Protein AF-A0A957VPZ1-F1 (afdb_monomer)

Foldseek 3Di:
DPDDPPDDDDVVVLVVVLVVVLVPDVVSVVVCVVPNRDDDDDDDDDDLVVQLVVLVPPDDNVRSVVVSVVVVVVPPD

Sequence (77 aa):
MPPVTPPVLTEETFAAAVHALTAQDAVLAATVARFGPPPFWQRQPGFGTLLHIILEQQVSLASAKAAYDRLCAAVDP

pLDDT: mean 91.57, std 11.19, range [51.88, 98.62]

Radius of gyration: 17.89 Å; Cα contacts (8 Å, |Δi|>4): 33; chains: 1; bounding box: 39×32×41 Å

Structure (mmCIF, N/CA/C/O backbone):
data_AF-A0A957VPZ1-F1
#
_entry.id   AF-A0A957VPZ1-F1
#
loop_
_atom_site.group_PDB
_atom_site.id
_atom_site.type_symbol
_atom_site.label_atom_id
_atom_site.label_alt_id
_atom_site.label_comp_id
_atom_site.label_asym_id
_atom_site.label_entity_id
_atom_site.label_seq_id
_atom_site.pdbx_PDB_ins_code
_atom_site.Cartn_x
_atom_site.Cartn_y
_atom_site.Cartn_z
_atom_site.occupancy
_atom_site.B_iso_or_equiv
_atom_site.auth_seq_id
_atom_site.auth_comp_id
_atom_site.auth_asym_id
_atom_site.auth_atom_id
_atom_site.pdbx_PDB_model_num
ATOM 1 N N . MET A 1 1 ? 5.103 25.494 13.469 1.00 52.75 1 MET A N 1
ATOM 2 C CA . MET A 1 1 ? 5.334 24.117 13.953 1.00 52.75 1 MET A CA 1
ATOM 3 C C . MET A 1 1 ? 6.681 23.655 13.433 1.00 52.75 1 MET A C 1
ATOM 5 O O . MET A 1 1 ? 6.922 23.866 12.248 1.00 52.75 1 MET A O 1
ATOM 9 N N . PRO A 1 2 ? 7.559 23.085 14.273 1.00 51.88 2 PRO A N 1
ATOM 10 C CA . PRO A 1 2 ? 8.725 22.372 13.763 1.00 51.88 2 PRO A CA 1
ATOM 11 C C . PRO A 1 2 ? 8.263 21.212 12.860 1.00 51.88 2 PRO A C 1
ATOM 13 O O . PRO A 1 2 ? 7.159 20.696 13.069 1.00 51.88 2 PRO A O 1
ATOM 16 N N . PRO A 1 3 ? 9.059 20.810 11.854 1.00 58.50 3 PRO A N 1
ATOM 17 C CA . PRO A 1 3 ? 8.755 19.627 11.064 1.00 58.50 3 PRO A CA 1
ATOM 18 C C . PRO A 1 3 ? 8.734 18.413 11.996 1.00 58.50 3 PRO A C 1
ATOM 20 O O . PRO A 1 3 ? 9.740 18.071 12.615 1.00 58.50 3 PRO A O 1
ATOM 23 N N . VAL A 1 4 ? 7.568 17.787 12.131 1.00 67.44 4 VAL A N 1
A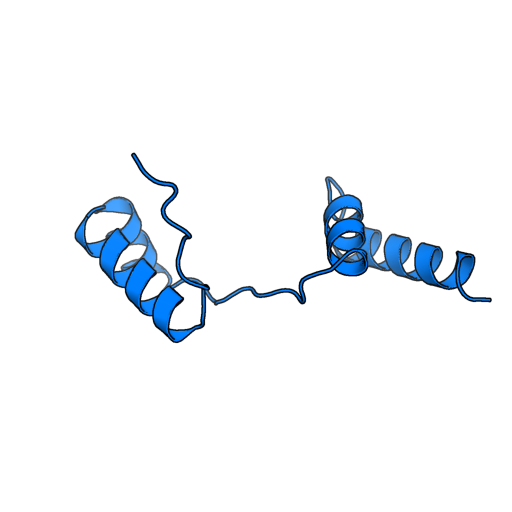TOM 24 C CA . VAL A 1 4 ? 7.446 16.486 12.786 1.00 67.44 4 VAL A CA 1
ATOM 25 C C . VAL A 1 4 ? 7.855 15.465 11.738 1.00 67.44 4 VAL A C 1
ATOM 27 O O . VAL A 1 4 ? 7.142 15.288 10.753 1.00 67.44 4 VAL A O 1
ATOM 30 N N . THR A 1 5 ? 9.010 14.827 11.906 1.00 69.69 5 THR A N 1
ATOM 31 C CA . THR A 1 5 ? 9.349 13.658 11.092 1.00 69.69 5 THR A CA 1
ATOM 32 C C . THR A 1 5 ? 8.354 12.561 11.460 1.00 69.69 5 THR A C 1
ATOM 34 O O . THR A 1 5 ? 8.345 12.142 12.622 1.00 69.69 5 THR A O 1
ATOM 37 N N . PRO A 1 6 ? 7.478 12.122 10.541 1.00 67.69 6 PRO A N 1
ATOM 38 C CA . PRO A 1 6 ? 6.561 11.044 10.858 1.00 67.69 6 PRO A CA 1
ATOM 39 C C . PRO A 1 6 ? 7.379 9.785 11.184 1.00 67.69 6 PRO A C 1
ATOM 41 O O . PRO A 1 6 ? 8.390 9.525 10.521 1.00 67.69 6 PRO A O 1
ATOM 44 N N . PRO A 1 7 ? 6.992 9.023 12.218 1.00 72.88 7 PRO A N 1
ATOM 45 C CA . PRO A 1 7 ? 7.679 7.788 12.561 1.00 72.88 7 PRO A CA 1
ATOM 46 C C . PRO A 1 7 ? 7.639 6.817 11.377 1.00 72.88 7 PRO A C 1
ATOM 48 O O . PRO A 1 7 ? 6.677 6.793 10.606 1.00 72.88 7 PRO A O 1
ATOM 51 N N . VAL A 1 8 ? 8.690 6.007 11.238 1.00 82.62 8 VAL A N 1
ATOM 52 C CA . VAL A 1 8 ? 8.730 4.949 10.224 1.00 82.62 8 VAL A CA 1
ATOM 53 C C . VAL A 1 8 ? 7.556 4.000 10.460 1.00 82.62 8 VAL A C 1
ATOM 55 O O . VAL A 1 8 ? 7.339 3.513 11.572 1.00 82.62 8 VAL A O 1
ATOM 58 N N . LEU A 1 9 ? 6.803 3.742 9.396 1.00 88.69 9 LEU A N 1
ATOM 59 C CA . LEU A 1 9 ? 5.767 2.724 9.380 1.00 88.69 9 LEU A CA 1
ATOM 60 C C . LEU A 1 9 ? 6.433 1.348 9.353 1.00 88.69 9 LEU A C 1
ATOM 62 O O . LEU A 1 9 ? 7.029 0.954 8.352 1.00 88.69 9 LEU A O 1
ATOM 66 N N . THR A 1 10 ? 6.345 0.648 10.475 1.00 92.25 10 THR A N 1
ATOM 67 C CA . THR A 1 10 ? 6.612 -0.780 10.640 1.00 92.25 10 THR A CA 1
ATOM 68 C C . THR A 1 10 ? 5.269 -1.491 10.772 1.00 92.25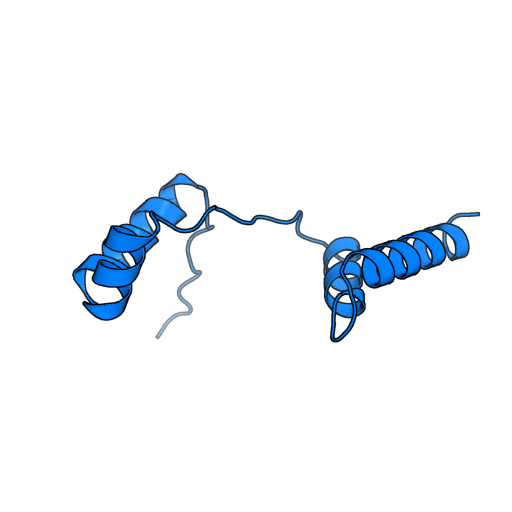 10 THR A C 1
ATOM 70 O O . THR A 1 10 ? 4.235 -0.840 10.910 1.00 92.25 10 THR A O 1
ATOM 73 N N . GLU A 1 11 ? 5.256 -2.819 10.753 1.00 92.62 11 GLU A N 1
ATOM 74 C CA . GLU A 1 11 ? 4.014 -3.572 10.963 1.00 92.62 11 GLU A CA 1
ATOM 75 C C . GLU A 1 11 ? 3.384 -3.263 12.336 1.00 92.62 11 GLU A C 1
ATOM 77 O O . GLU A 1 11 ? 2.178 -3.041 12.442 1.00 92.62 11 GLU A O 1
ATOM 82 N N . GLU A 1 12 ? 4.217 -3.125 13.370 1.00 93.38 12 GLU A N 1
ATOM 83 C CA . GLU A 1 12 ? 3.792 -2.752 14.723 1.00 93.38 12 GLU A CA 1
ATOM 84 C C . GLU A 1 12 ? 3.235 -1.322 14.785 1.00 93.38 12 GLU A C 1
ATOM 86 O O . GLU A 1 12 ? 2.141 -1.100 15.312 1.00 93.38 12 GLU A O 1
ATOM 91 N N . THR A 1 13 ? 3.952 -0.335 14.227 1.00 93.62 13 THR A N 1
ATOM 92 C CA . THR A 1 13 ? 3.486 1.062 14.257 1.00 93.62 13 THR A CA 1
ATOM 93 C C . THR A 1 13 ? 2.289 1.283 13.332 1.00 93.62 13 THR A C 1
ATOM 95 O O . THR A 1 13 ? 1.453 2.140 13.618 1.00 93.62 13 THR A O 1
ATOM 98 N N . PHE A 1 14 ? 2.141 0.472 12.281 1.00 94.94 14 PHE A N 1
ATOM 99 C CA . PHE A 1 14 ? 0.953 0.434 11.434 1.00 94.94 14 PHE A CA 1
ATOM 100 C C . PHE A 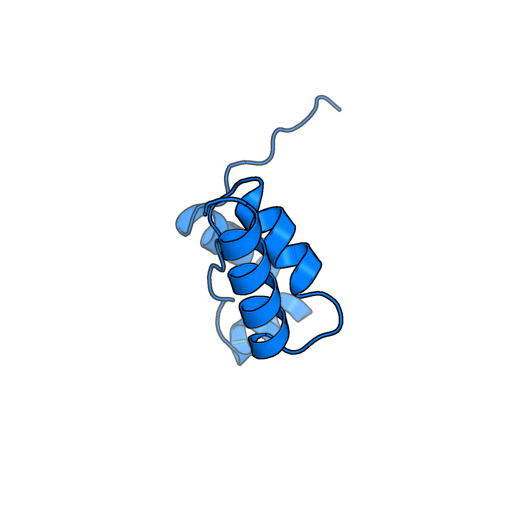1 14 ? -0.267 -0.086 12.193 1.00 94.94 14 PHE A C 1
ATOM 102 O O . PHE A 1 14 ? -1.305 0.575 12.191 1.00 94.94 14 PHE A O 1
ATOM 109 N N . ALA A 1 15 ? -0.144 -1.215 12.897 1.00 95.06 15 ALA A N 1
ATOM 110 C CA . ALA A 1 15 ? -1.229 -1.750 13.717 1.00 95.06 15 ALA A CA 1
ATOM 111 C C . ALA A 1 15 ? -1.672 -0.739 14.789 1.00 95.06 15 ALA A C 1
ATOM 113 O O . ALA A 1 15 ? -2.867 -0.482 14.955 1.00 95.06 15 ALA A O 1
ATOM 114 N N . ALA A 1 16 ? -0.713 -0.087 15.457 1.00 95.19 16 ALA A N 1
ATOM 115 C CA . ALA A 1 16 ? -0.999 0.977 16.417 1.00 95.19 16 ALA A CA 1
ATOM 116 C C . ALA A 1 16 ? -1.724 2.175 15.773 1.00 95.19 16 ALA A C 1
ATOM 118 O O . ALA A 1 16 ? -2.673 2.705 16.354 1.00 95.19 16 ALA A O 1
ATOM 119 N N . ALA A 1 17 ? -1.331 2.579 14.561 1.00 94.69 17 ALA A N 1
ATOM 120 C CA . ALA A 1 17 ? -1.991 3.655 13.824 1.00 94.69 17 ALA A CA 1
ATOM 121 C C . ALA A 1 17 ? -3.429 3.289 13.420 1.00 94.69 17 ALA A C 1
ATOM 123 O O . ALA A 1 17 ? -4.329 4.118 13.563 1.00 94.69 17 ALA A O 1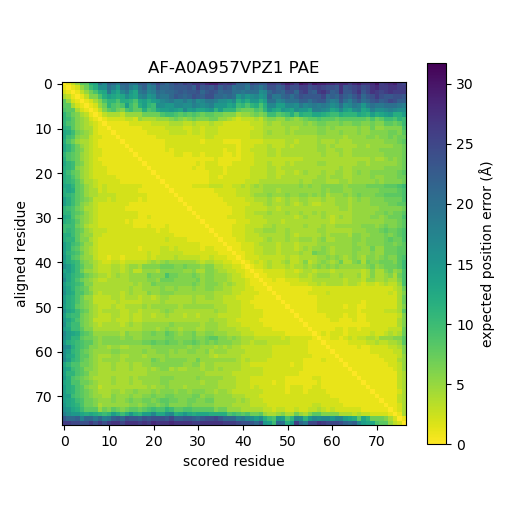
ATOM 124 N N . VAL A 1 18 ? -3.674 2.048 12.984 1.00 96.62 18 VAL A N 1
ATOM 125 C CA . VAL A 1 18 ? -5.030 1.548 12.698 1.00 96.62 18 VAL A CA 1
ATOM 126 C C . VAL A 1 18 ? -5.896 1.634 13.955 1.00 96.62 18 VAL A C 1
ATOM 128 O O . VAL A 1 18 ? -6.991 2.197 13.905 1.00 96.62 18 VAL A O 1
ATOM 131 N N . HIS A 1 19 ? -5.396 1.176 15.107 1.00 97.00 19 HIS A N 1
ATOM 132 C CA . HIS A 1 19 ? -6.114 1.310 16.376 1.00 97.00 19 HIS A CA 1
ATOM 133 C C . HIS A 1 19 ? -6.414 2.774 16.723 1.00 97.00 19 HIS A C 1
ATOM 135 O O . HIS A 1 19 ? -7.561 3.108 17.018 1.00 97.00 19 HIS A O 1
ATOM 141 N N . ALA A 1 20 ? -5.422 3.661 16.620 1.00 97.06 20 ALA A N 1
ATOM 142 C CA . ALA A 1 20 ? -5.594 5.080 16.922 1.00 97.06 20 ALA A CA 1
ATOM 143 C C . ALA A 1 20 ? -6.638 5.764 16.021 1.00 97.06 20 ALA A C 1
ATOM 145 O O . ALA A 1 20 ? -7.407 6.596 16.506 1.00 97.06 20 ALA A O 1
ATOM 146 N N . LEU A 1 21 ? -6.690 5.409 14.733 1.00 97.25 21 LEU A N 1
ATOM 147 C CA . LEU A 1 21 ? -7.668 5.942 13.781 1.00 97.25 21 LEU A CA 1
ATOM 148 C C . LEU A 1 21 ? -9.079 5.407 14.051 1.00 97.25 21 LEU A C 1
ATOM 150 O O . LEU A 1 21 ? -10.029 6.182 14.099 1.00 97.25 21 LEU A O 1
ATOM 154 N N . THR A 1 22 ? -9.223 4.102 14.298 1.00 98.25 22 THR A N 1
ATOM 155 C CA . THR A 1 22 ? -10.534 3.498 14.614 1.00 98.25 22 THR A CA 1
ATOM 156 C C . THR A 1 22 ? -11.122 3.994 15.936 1.00 98.25 22 THR A C 1
ATOM 158 O O . THR A 1 22 ? -12.337 4.042 16.083 1.00 98.25 22 THR A O 1
ATOM 161 N N . ALA A 1 23 ? -10.290 4.421 16.889 1.00 98.19 23 ALA A N 1
ATOM 162 C CA . ALA A 1 23 ? -10.765 5.042 18.125 1.00 98.19 23 ALA A CA 1
ATOM 163 C C . ALA A 1 23 ? -11.377 6.443 17.910 1.00 98.19 23 ALA A C 1
ATOM 165 O O . ALA A 1 23 ? -12.137 6.908 18.756 1.00 98.19 23 ALA A O 1
ATOM 166 N N . GLN A 1 24 ? -11.041 7.119 16.806 1.00 98.31 24 GLN A N 1
ATOM 167 C CA . GLN A 1 24 ? -11.442 8.504 16.522 1.00 98.31 24 GLN A CA 1
ATOM 168 C C . GLN A 1 24 ? -12.490 8.618 15.408 1.00 98.31 24 GLN A C 1
ATOM 170 O O . GLN A 1 24 ? -13.216 9.608 15.358 1.00 98.31 24 GLN A O 1
ATOM 175 N N . ASP A 1 25 ? -12.587 7.619 14.529 1.00 98.50 25 ASP A N 1
ATOM 176 C CA . ASP A 1 25 ? -13.473 7.632 13.367 1.00 98.50 25 ASP A CA 1
ATOM 177 C C . ASP A 1 25 ? -14.355 6.373 13.329 1.00 98.50 25 ASP A C 1
ATOM 179 O O . ASP A 1 25 ? -13.881 5.245 13.158 1.00 98.50 25 ASP A O 1
ATOM 183 N N . ALA A 1 26 ? -15.669 6.578 13.459 1.00 98.25 26 ALA A N 1
ATOM 184 C CA . ALA A 1 26 ? -16.654 5.501 13.498 1.00 98.25 26 ALA A CA 1
ATOM 185 C C . ALA A 1 26 ? -16.787 4.745 12.162 1.00 98.25 26 ALA A C 1
ATOM 187 O O . ALA A 1 26 ? -17.105 3.554 12.161 1.00 98.25 26 ALA A O 1
ATOM 188 N N . VAL A 1 27 ? -16.535 5.405 11.026 1.00 98.38 27 VAL A N 1
ATOM 189 C CA . VAL A 1 27 ? -16.565 4.778 9.696 1.00 98.38 27 VAL A CA 1
ATOM 190 C C . VAL A 1 27 ? -15.353 3.867 9.527 1.00 98.38 27 VAL A C 1
ATOM 192 O O . VAL A 1 27 ? -15.495 2.728 9.070 1.00 98.38 27 VAL A O 1
ATOM 195 N N . LEU A 1 28 ? -14.170 4.318 9.954 1.00 98.31 28 LEU A N 1
ATOM 196 C CA . LEU A 1 28 ? -12.974 3.474 9.973 1.00 98.31 28 LEU A CA 1
ATOM 197 C C . LEU A 1 28 ? -13.141 2.296 10.940 1.00 98.31 28 LEU A C 1
ATOM 199 O O . LEU A 1 28 ? -12.830 1.164 10.568 1.00 98.31 28 LEU A O 1
ATOM 203 N N . ALA A 1 29 ? -13.700 2.525 12.133 1.00 98.62 29 ALA A N 1
ATOM 204 C CA . ALA A 1 29 ? -13.993 1.465 13.098 1.00 98.62 29 ALA A CA 1
ATOM 205 C C . ALA A 1 29 ? -14.923 0.391 12.516 1.00 98.62 29 ALA A C 1
ATOM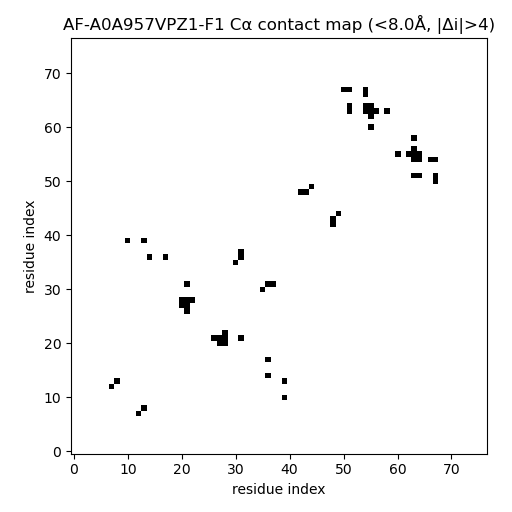 207 O O . ALA A 1 29 ? -14.621 -0.800 12.593 1.00 98.62 29 ALA A O 1
ATOM 208 N N . ALA A 1 30 ? -16.026 0.803 11.883 1.00 98.50 30 ALA A N 1
ATOM 209 C CA . ALA A 1 30 ? -16.968 -0.115 11.252 1.00 98.50 30 ALA A CA 1
ATOM 210 C C . ALA A 1 30 ? -16.328 -0.899 10.094 1.00 98.50 30 ALA A C 1
ATOM 212 O O . ALA A 1 30 ? -16.575 -2.096 9.944 1.00 98.50 30 ALA A O 1
ATOM 213 N N . THR A 1 31 ? -15.473 -0.248 9.301 1.00 98.19 31 THR A N 1
ATOM 214 C CA . THR A 1 31 ? -14.755 -0.884 8.186 1.00 98.19 31 THR A CA 1
ATOM 215 C C . THR A 1 31 ? -13.801 -1.965 8.690 1.00 98.19 31 THR A C 1
ATOM 217 O O . THR A 1 31 ? -13.849 -3.098 8.210 1.00 98.19 31 THR A O 1
ATOM 220 N N . VAL A 1 32 ? -12.986 -1.653 9.702 1.00 98.12 32 VAL A N 1
ATOM 221 C CA . VAL A 1 32 ? -12.048 -2.614 10.304 1.00 98.12 32 VAL A CA 1
ATOM 222 C C . VAL A 1 32 ? -12.793 -3.752 11.002 1.00 98.12 32 VAL A C 1
ATOM 224 O O . VAL A 1 32 ? -12.411 -4.909 10.855 1.00 98.12 32 VAL A O 1
ATOM 227 N N . ALA A 1 33 ? -13.897 -3.469 11.698 1.00 98.19 33 ALA A N 1
ATOM 228 C CA . ALA A 1 33 ? -14.726 -4.512 12.303 1.00 98.19 33 ALA A CA 1
ATOM 229 C C . ALA A 1 33 ? -15.342 -5.457 11.256 1.00 98.19 33 ALA A C 1
ATOM 231 O O . ALA A 1 33 ? -15.529 -6.643 11.523 1.00 98.19 33 ALA A O 1
ATOM 232 N N . ARG A 1 34 ? -15.659 -4.944 10.058 1.00 98.44 34 ARG A N 1
ATOM 233 C CA . ARG A 1 34 ? -16.275 -5.719 8.975 1.00 98.44 34 ARG A CA 1
ATOM 234 C C . ARG A 1 34 ? -15.275 -6.556 8.178 1.00 98.44 34 ARG A C 1
ATOM 236 O O . ARG A 1 34 ? -15.622 -7.672 7.799 1.00 98.44 34 ARG A O 1
ATOM 243 N N . PHE A 1 35 ? -14.094 -6.017 7.880 1.00 97.94 35 PHE A N 1
ATOM 244 C CA . PHE A 1 35 ? -13.137 -6.621 6.940 1.00 97.94 35 PHE A CA 1
ATOM 245 C C . PHE A 1 35 ? -11.812 -7.055 7.580 1.00 97.94 35 PHE A C 1
ATOM 247 O O . PHE A 1 35 ? -10.995 -7.683 6.911 1.00 97.94 35 PHE A O 1
ATOM 254 N N . GLY A 1 36 ? -11.605 -6.758 8.864 1.00 96.94 36 GLY A N 1
ATOM 255 C CA . GLY A 1 36 ? -10.305 -6.861 9.522 1.00 96.94 36 GLY A CA 1
ATOM 256 C C . GLY A 1 36 ? -9.428 -5.625 9.274 1.00 96.94 36 GLY A C 1
ATOM 257 O O . GLY A 1 36 ? -9.798 -4.736 8.498 1.00 96.94 36 GLY A O 1
ATOM 258 N N . PRO A 1 37 ? -8.269 -5.525 9.950 1.00 95.81 37 PRO A N 1
ATOM 259 C CA . PRO A 1 37 ? -7.308 -4.467 9.671 1.00 95.81 37 PRO A CA 1
ATOM 260 C C . PRO A 1 37 ? -6.765 -4.612 8.240 1.00 95.81 37 PRO A C 1
ATOM 262 O O . PRO A 1 37 ? -6.645 -5.734 7.738 1.00 95.81 37 PRO A O 1
ATOM 265 N N . PRO A 1 38 ? -6.418 -3.499 7.570 1.00 95.12 38 PRO A N 1
ATOM 266 C CA . PRO A 1 38 ? -5.763 -3.579 6.274 1.00 95.12 38 PRO A CA 1
ATOM 267 C C . PRO A 1 38 ? -4.445 -4.363 6.393 1.00 95.12 38 PRO A C 1
ATOM 269 O O . PRO A 1 38 ? -3.754 -4.244 7.406 1.00 95.12 38 PRO A O 1
ATOM 272 N N . PRO A 1 39 ? -4.062 -5.148 5.375 1.00 94.44 39 PRO A N 1
ATOM 273 C CA . PRO A 1 39 ? -2.729 -5.735 5.316 1.00 94.44 39 PRO A CA 1
ATOM 274 C C . PRO A 1 39 ? -1.663 -4.643 5.161 1.00 94.44 39 PRO A C 1
ATOM 276 O O . PRO A 1 39 ? -1.894 -3.594 4.554 1.00 94.44 39 PRO A O 1
ATOM 279 N N . PHE A 1 40 ? -0.464 -4.909 5.671 1.00 94.31 40 PHE A N 1
ATOM 280 C CA . PHE A 1 40 ? 0.648 -3.976 5.571 1.00 94.31 40 PHE A CA 1
ATOM 281 C C . PHE A 1 40 ? 1.351 -4.079 4.208 1.00 94.31 40 PHE A C 1
ATOM 283 O O . PHE A 1 40 ? 2.287 -4.853 4.015 1.00 94.31 40 PHE A O 1
ATOM 290 N N . TRP A 1 41 ? 0.878 -3.309 3.225 1.00 90.06 41 TRP A N 1
ATOM 291 C CA . TRP A 1 41 ? 1.452 -3.292 1.876 1.00 90.06 41 TRP A CA 1
ATOM 292 C C . TRP A 1 41 ? 2.721 -2.444 1.797 1.00 90.06 41 TRP A C 1
ATOM 294 O O . TRP A 1 41 ? 2.684 -1.269 1.431 1.00 90.06 41 TRP A O 1
ATOM 304 N N . GLN A 1 42 ? 3.866 -3.055 2.090 1.00 89.06 42 GLN A N 1
ATOM 305 C CA . GLN A 1 42 ? 5.160 -2.449 1.800 1.00 89.06 42 GLN A CA 1
ATOM 306 C C . GLN A 1 42 ? 5.689 -2.851 0.426 1.00 89.06 42 GLN A C 1
ATOM 308 O O . GLN A 1 42 ? 5.579 -3.993 -0.015 1.00 89.06 42 GLN A O 1
ATOM 313 N N . ARG A 1 43 ? 6.324 -1.885 -0.236 1.00 89.19 43 ARG A N 1
ATOM 314 C CA . ARG A 1 43 ? 7.177 -2.100 -1.406 1.00 89.19 43 ARG A CA 1
ATOM 315 C C . ARG A 1 43 ? 8.570 -1.591 -1.059 1.00 89.19 43 ARG A C 1
ATOM 317 O O . ARG A 1 43 ? 8.694 -0.614 -0.320 1.00 89.19 43 ARG A O 1
ATOM 324 N N . GLN A 1 44 ? 9.609 -2.233 -1.589 1.00 90.38 44 GLN A N 1
ATOM 325 C CA . GLN A 1 44 ? 10.984 -1.775 -1.387 1.00 90.38 44 GLN A CA 1
ATOM 326 C C . GLN A 1 44 ? 11.112 -0.313 -1.862 1.00 90.38 44 GLN A C 1
ATOM 328 O O . GLN A 1 44 ? 10.764 -0.030 -3.010 1.00 90.38 44 GLN A O 1
ATOM 333 N N . PRO A 1 45 ? 11.606 0.628 -1.043 1.00 90.00 45 PRO A N 1
ATOM 334 C CA . PRO A 1 45 ? 11.813 2.000 -1.491 1.00 90.00 45 PRO A CA 1
ATOM 335 C C . PRO A 1 45 ? 12.947 2.072 -2.524 1.00 90.00 45 PRO A C 1
ATOM 337 O O . PRO A 1 45 ? 13.972 1.406 -2.385 1.00 90.00 45 PRO A O 1
ATOM 340 N N . GLY A 1 46 ? 12.778 2.901 -3.557 1.00 93.06 46 GLY A N 1
ATOM 341 C CA . GLY A 1 46 ? 13.811 3.138 -4.566 1.00 93.06 46 GLY A CA 1
ATOM 342 C C . GLY A 1 46 ? 13.262 3.559 -5.928 1.00 93.06 46 GLY A C 1
ATOM 343 O O . GLY A 1 46 ? 12.052 3.562 -6.159 1.00 93.06 46 GLY A O 1
ATOM 344 N N . PHE A 1 47 ? 14.175 3.895 -6.845 1.00 94.44 47 PHE A N 1
ATOM 345 C CA . PHE A 1 47 ? 13.835 4.352 -8.196 1.00 94.44 47 PHE A CA 1
ATOM 346 C C . PHE A 1 47 ? 13.098 3.283 -9.018 1.00 94.44 47 PHE A C 1
ATOM 348 O O . PHE A 1 47 ? 12.109 3.598 -9.671 1.00 94.44 47 PHE A O 1
ATOM 355 N N . GLY A 1 48 ? 13.509 2.011 -8.924 1.00 93.88 48 GLY A N 1
ATOM 356 C CA . GLY A 1 48 ? 12.837 0.906 -9.622 1.00 93.88 48 GLY A CA 1
ATOM 357 C C 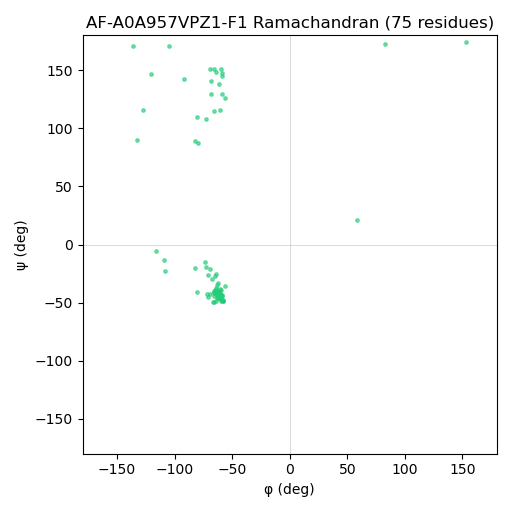. GLY A 1 48 ? 11.367 0.763 -9.220 1.00 93.88 48 GLY A C 1
ATOM 358 O O . GLY A 1 48 ? 10.488 0.724 -10.075 1.00 93.88 48 GLY A O 1
ATOM 359 N N . THR A 1 49 ? 11.072 0.797 -7.918 1.00 94.44 49 THR A N 1
ATOM 360 C CA . THR A 1 49 ? 9.691 0.762 -7.412 1.00 94.44 49 THR A CA 1
ATOM 361 C C . THR A 1 49 ? 8.886 1.985 -7.838 1.00 94.44 49 THR A C 1
ATOM 363 O O . THR A 1 49 ? 7.711 1.845 -8.171 1.00 94.44 49 THR A O 1
ATOM 366 N N . LEU A 1 50 ? 9.497 3.175 -7.876 1.00 95.94 50 LEU A N 1
ATOM 367 C CA . LEU A 1 50 ? 8.837 4.377 -8.391 1.00 95.94 50 LEU A CA 1
ATOM 368 C C . LEU A 1 50 ? 8.445 4.208 -9.866 1.00 95.94 50 LEU A C 1
ATOM 370 O O . LEU A 1 50 ? 7.308 4.498 -10.230 1.00 95.94 50 LEU A O 1
ATOM 374 N N . LEU A 1 51 ? 9.351 3.695 -10.700 1.00 95.50 51 LEU A N 1
ATOM 375 C CA . LEU A 1 51 ? 9.052 3.392 -12.101 1.00 95.50 51 LEU A CA 1
ATOM 376 C C . LEU A 1 51 ? 7.947 2.341 -12.228 1.00 95.50 51 LEU A C 1
ATOM 378 O O . LEU A 1 51 ? 7.035 2.513 -13.031 1.00 95.50 51 LEU A O 1
ATOM 382 N N . HIS A 1 52 ? 7.986 1.290 -11.409 1.00 94.19 52 HIS A N 1
ATOM 383 C CA . HIS A 1 52 ? 6.942 0.268 -11.379 1.00 94.19 52 HIS A CA 1
ATOM 384 C C . HIS A 1 52 ? 5.569 0.875 -11.041 1.00 94.19 52 HIS A C 1
ATOM 386 O O . HIS A 1 52 ? 4.599 0.602 -11.738 1.00 94.19 52 HIS A O 1
ATOM 392 N N . ILE A 1 53 ? 5.495 1.764 -10.040 1.00 95.12 53 ILE A N 1
ATOM 393 C CA . ILE A 1 53 ? 4.268 2.497 -9.675 1.00 9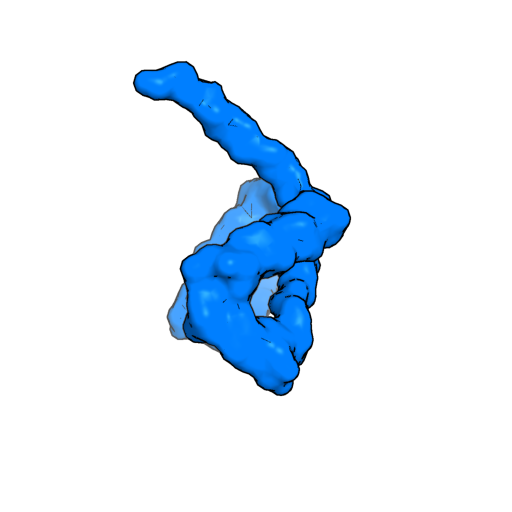5.12 53 ILE A CA 1
ATOM 394 C C . ILE A 1 53 ? 3.756 3.349 -10.840 1.00 95.12 53 ILE A C 1
ATOM 396 O O . ILE A 1 53 ? 2.556 3.371 -11.096 1.00 95.12 53 ILE A O 1
ATOM 400 N N . ILE A 1 54 ? 4.644 4.051 -11.550 1.00 96.88 54 ILE A N 1
ATOM 401 C CA . ILE A 1 54 ? 4.259 4.870 -12.710 1.00 96.88 54 ILE A CA 1
ATOM 402 C C . ILE A 1 54 ? 3.678 3.981 -13.816 1.00 96.88 54 ILE A C 1
ATOM 404 O O . ILE A 1 54 ? 2.645 4.312 -14.391 1.00 96.88 54 ILE A O 1
ATOM 408 N N . LEU A 1 55 ? 4.298 2.831 -14.082 1.00 97.19 55 LEU A N 1
ATOM 409 C CA . LEU A 1 55 ? 3.842 1.894 -15.111 1.00 97.19 55 LEU A CA 1
ATOM 410 C C . LEU A 1 55 ? 2.560 1.137 -14.730 1.00 97.19 55 LEU A C 1
ATOM 412 O O . LEU A 1 55 ? 1.884 0.630 -15.619 1.00 97.19 55 LEU A O 1
ATOM 416 N N . GLU A 1 56 ? 2.204 1.071 -13.443 1.00 96.94 56 GLU A N 1
ATOM 417 C CA . GLU A 1 56 ? 0.921 0.532 -12.957 1.00 96.94 56 GLU A CA 1
ATOM 418 C C . GLU A 1 56 ? -0.274 1.461 -13.226 1.00 96.94 56 GLU A C 1
ATOM 420 O O . GLU A 1 56 ? -1.425 1.030 -13.136 1.00 96.94 56 GLU A O 1
ATOM 425 N N . GLN A 1 57 ? -0.041 2.730 -13.568 1.00 97.62 57 GLN A N 1
ATOM 426 C CA . GLN A 1 57 ? -1.117 3.705 -13.728 1.00 97.62 57 GLN A CA 1
ATOM 427 C C . GLN A 1 57 ? -2.005 3.396 -14.942 1.00 97.62 57 GLN A C 1
ATOM 429 O O . GLN A 1 57 ? -1.529 3.260 -16.065 1.00 97.62 57 GLN A O 1
ATOM 434 N N . GLN A 1 58 ? -3.325 3.367 -14.714 1.00 95.56 58 GLN A N 1
ATOM 435 C CA . GLN A 1 58 ? -4.377 3.231 -15.740 1.00 95.56 58 GLN A CA 1
ATOM 436 C C . GLN A 1 58 ? -4.287 1.966 -16.617 1.00 95.56 58 GLN A C 1
ATOM 438 O O . GLN A 1 58 ? -4.878 1.913 -17.695 1.00 95.56 58 GLN A O 1
ATOM 443 N N . VAL A 1 59 ? -3.591 0.927 -16.154 1.00 96.88 59 VAL A N 1
ATOM 444 C CA . VAL A 1 59 ? -3.446 -0.347 -16.868 1.00 96.88 59 VAL A CA 1
ATOM 445 C C . VAL A 1 59 ? -3.632 -1.536 -15.927 1.00 96.88 59 VAL A C 1
ATOM 447 O O . VAL A 1 59 ? -3.707 -1.390 -14.709 1.00 96.88 59 VAL A O 1
ATOM 450 N N . SER A 1 60 ? -3.718 -2.744 -16.487 1.00 97.38 60 SER A N 1
ATOM 451 C CA . SER A 1 60 ? -3.725 -3.958 -15.665 1.00 97.38 60 SER A CA 1
ATOM 452 C C . SER A 1 60 ? -2.358 -4.188 -15.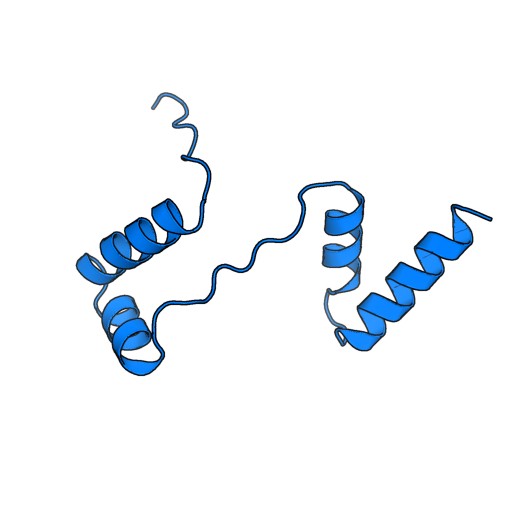005 1.00 97.38 60 SER A C 1
ATOM 454 O O . SER A 1 60 ? -1.325 -3.862 -15.595 1.00 97.38 60 SER A O 1
ATOM 456 N N . LEU A 1 61 ? -2.331 -4.836 -13.833 1.00 95.00 61 LEU A N 1
ATOM 457 C CA . LEU A 1 61 ? -1.076 -5.232 -13.170 1.00 95.00 61 LEU A CA 1
ATOM 458 C C . LEU A 1 61 ? -0.193 -6.106 -14.077 1.00 95.00 61 LEU A C 1
ATOM 460 O O . LEU A 1 61 ? 1.027 -5.966 -14.088 1.00 95.00 61 LEU A O 1
ATOM 464 N N . ALA A 1 62 ? -0.806 -6.972 -14.892 1.00 97.06 62 ALA A N 1
ATOM 465 C CA . ALA A 1 62 ? -0.085 -7.788 -15.867 1.00 97.06 62 ALA A CA 1
ATOM 466 C C . ALA A 1 62 ? 0.571 -6.930 -16.966 1.00 97.06 62 ALA A C 1
ATOM 468 O O . ALA A 1 62 ? 1.721 -7.168 -17.336 1.00 97.06 62 ALA A O 1
ATOM 469 N N . SER A 1 63 ? -0.132 -5.906 -17.463 1.00 97.31 63 SER A N 1
ATOM 470 C CA . SER A 1 63 ? 0.394 -4.957 -18.453 1.00 97.31 63 SER A CA 1
ATOM 471 C C . SER A 1 63 ? 1.540 -4.121 -17.884 1.00 97.31 63 SER A C 1
ATOM 473 O O . SER A 1 63 ? 2.564 -3.967 -18.552 1.00 97.31 63 SER A O 1
ATOM 475 N N . ALA A 1 64 ? 1.384 -3.628 -16.654 1.00 97.12 64 ALA A N 1
ATOM 476 C CA . ALA A 1 64 ? 2.403 -2.873 -15.933 1.00 97.12 64 ALA A CA 1
ATOM 477 C C . ALA A 1 64 ? 3.681 -3.695 -15.744 1.00 97.12 64 ALA A C 1
ATOM 479 O O . ALA A 1 64 ? 4.768 -3.251 -16.114 1.00 97.12 64 ALA A O 1
ATOM 480 N N . LYS A 1 65 ? 3.535 -4.945 -15.278 1.00 96.06 65 LYS A N 1
ATOM 481 C CA . LYS A 1 65 ? 4.648 -5.885 -15.137 1.00 96.06 65 LYS A CA 1
ATOM 482 C C . LYS A 1 65 ? 5.361 -6.125 -16.468 1.00 96.06 65 LYS A C 1
ATOM 484 O O . LYS A 1 65 ? 6.579 -6.013 -16.530 1.00 96.06 65 LYS A O 1
ATOM 489 N N . ALA A 1 66 ? 4.618 -6.398 -17.540 1.00 97.75 66 ALA A N 1
ATOM 490 C CA . ALA A 1 66 ? 5.217 -6.631 -18.852 1.00 97.75 66 ALA A CA 1
ATOM 491 C C . ALA A 1 66 ? 5.966 -5.395 -19.386 1.00 97.75 66 ALA A C 1
ATOM 493 O O . ALA A 1 66 ? 6.978 -5.535 -20.070 1.00 97.75 66 ALA A O 1
ATOM 494 N N . ALA A 1 67 ? 5.477 -4.183 -19.101 1.00 97.19 67 ALA A N 1
ATOM 495 C CA . ALA A 1 67 ? 6.166 -2.945 -19.454 1.00 97.19 67 ALA A CA 1
ATOM 496 C C . ALA A 1 67 ? 7.450 -2.744 -18.637 1.00 97.19 67 ALA A C 1
ATOM 498 O O . ALA A 1 67 ? 8.476 -2.392 -19.214 1.00 97.19 67 ALA A O 1
ATOM 499 N N . TYR A 1 68 ? 7.405 -3.017 -17.330 1.00 96.38 68 TYR A N 1
ATOM 500 C CA . TYR A 1 68 ? 8.571 -2.947 -16.452 1.00 96.38 68 TYR A CA 1
ATOM 501 C C . TYR A 1 68 ? 9.656 -3.952 -16.870 1.00 96.38 68 TYR A C 1
ATOM 503 O O . TYR A 1 68 ? 10.810 -3.568 -17.029 1.00 96.38 68 TYR A O 1
ATOM 511 N N . ASP A 1 69 ? 9.282 -5.204 -17.155 1.00 95.81 69 ASP A N 1
ATOM 512 C CA . ASP A 1 69 ? 10.219 -6.246 -17.596 1.00 95.81 69 ASP A CA 1
ATOM 513 C C . ASP A 1 69 ? 10.917 -5.857 -18.920 1.00 95.81 69 ASP A C 1
ATOM 515 O O . ASP A 1 69 ? 12.128 -6.025 -19.061 1.00 95.81 69 ASP A O 1
ATOM 519 N N . ARG A 1 70 ? 10.179 -5.264 -19.877 1.00 96.25 70 ARG A N 1
ATOM 520 C CA . ARG A 1 70 ? 10.765 -4.728 -21.123 1.00 96.25 70 ARG A CA 1
ATOM 521 C C . ARG A 1 70 ? 11.711 -3.558 -20.874 1.00 96.25 70 ARG A C 1
ATOM 523 O O . ARG A 1 70 ? 12.723 -3.459 -21.558 1.00 96.25 70 ARG A O 1
ATOM 530 N N . LEU A 1 71 ? 11.377 -2.671 -19.935 1.00 95.62 71 LEU A N 1
ATOM 531 C CA . LEU A 1 71 ? 12.245 -1.555 -19.571 1.00 95.62 71 LEU A CA 1
ATOM 532 C C . LEU A 1 71 ? 13.565 -2.071 -18.994 1.00 95.62 71 LEU A C 1
ATOM 534 O O . LEU A 1 71 ? 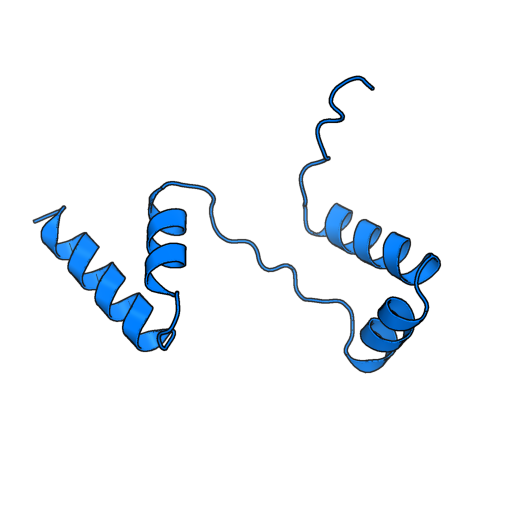14.614 -1.617 -19.434 1.00 95.62 71 LEU A O 1
ATOM 538 N N . CYS A 1 72 ? 13.519 -3.046 -18.080 1.00 94.00 72 CYS A N 1
ATOM 539 C CA . CYS A 1 72 ? 14.716 -3.679 -17.525 1.00 94.00 72 CYS A CA 1
ATOM 540 C C . CYS A 1 72 ? 15.593 -4.306 -18.618 1.00 94.00 72 CYS A C 1
ATOM 542 O O . CYS A 1 72 ? 16.783 -4.018 -18.672 1.00 94.00 72 CYS A O 1
ATOM 544 N N . ALA A 1 73 ? 15.000 -5.077 -19.535 1.00 95.25 73 ALA A N 1
ATOM 545 C CA . ALA A 1 73 ? 15.732 -5.699 -20.642 1.00 95.25 73 ALA A CA 1
ATOM 546 C C . ALA A 1 73 ? 16.353 -4.687 -21.626 1.00 95.25 73 ALA A C 1
ATOM 548 O O . ALA A 1 73 ? 17.315 -5.004 -22.315 1.00 95.25 73 ALA A O 1
ATOM 549 N N . ALA A 1 74 ? 15.803 -3.474 -21.726 1.00 95.38 74 ALA A N 1
ATOM 550 C CA . ALA A 1 74 ? 16.328 -2.436 -22.610 1.00 95.38 74 ALA A CA 1
ATOM 551 C C . ALA A 1 74 ? 17.515 -1.659 -22.011 1.00 95.38 74 ALA A C 1
ATOM 553 O O . ALA A 1 74 ? 18.238 -1.003 -22.761 1.00 95.38 74 ALA A O 1
ATOM 554 N N . VAL A 1 75 ? 17.691 -1.682 -20.684 1.00 91.50 75 VAL A N 1
ATOM 555 C CA . VAL A 1 75 ? 18.707 -0.880 -19.973 1.00 91.50 75 VAL A CA 1
ATOM 556 C C . VAL A 1 75 ? 19.867 -1.706 -19.408 1.00 91.50 75 VAL A C 1
ATOM 558 O O . VAL A 1 75 ? 20.880 -1.116 -19.043 1.00 91.50 75 VAL A O 1
ATOM 561 N N . ASP A 1 76 ? 19.734 -3.032 -19.356 1.00 72.50 76 ASP A N 1
ATOM 562 C CA . ASP A 1 76 ? 20.768 -3.979 -18.918 1.00 72.50 76 ASP A CA 1
ATOM 563 C C . ASP A 1 76 ? 20.849 -5.138 -19.941 1.00 72.50 76 ASP A C 1
ATOM 565 O O . ASP A 1 76 ? 20.044 -6.069 -19.851 1.00 72.50 76 ASP A O 1
ATOM 569 N N . PRO A 1 77 ? 21.692 -5.020 -20.994 1.00 52.34 77 PRO A N 1
ATOM 570 C CA . PRO A 1 77 ? 21.728 -5.959 -22.121 1.00 52.34 77 PRO A CA 1
ATOM 571 C C . PRO A 1 77 ? 22.362 -7.320 -21.804 1.00 52.34 77 PRO A C 1
ATOM 573 O O . PRO A 1 77 ? 23.367 -7.365 -21.059 1.00 52.34 77 PRO A O 1
#

Solvent-accessible surface area (backbone atoms only — not comparable to full-atom values): 4827 Å² total; per-residue (Å²): 130,80,88,76,78,77,77,80,81,42,73,68,54,42,54,52,47,52,52,59,47,33,76,75,31,71,67,54,31,53,48,32,74,72,71,45,74,82,79,86,85,79,72,75,86,54,70,69,50,51,53,48,57,60,46,39,58,99,50,52,68,69,56,16,50,56,52,47,55,52,51,51,56,74,76,58,127

Secondary structure (DSSP, 8-state):
-----PPP--HHHHHHHHHHHHTT-HHHHHHHHHH-SPP------SHHHHHHHHHTTTS-HHHHHHHHHHHHHHH--

Mean predicted aligned error: 5.65 Å